Protein AF-A0A2V7DL69-F1 (afdb_monomer_lite)

Sequence (138 aa):
MEVRPPRFLKLPLPPMAPKNVRVEGVEGGVVKLAWDPPDRDPLAMEVEQDVRALAVPVPAGALFYGRTRRRLDVHFDIDLRARTETACARLHELLLSGRTPVAVREPKCSRCSLLDICKPDALTRSARDYLDEVMRAR

pLDDT: mean 74.41, std 19.45, range [35.62, 97.44]

Foldseek 3Di:
DDPDPDPVPPPPDPDDDFADKDFPDADPNDTDIDTDDPPDDPPVPPDDDPVVVPPDDDQWDWDADPVVRDTDIGGPDPVNVVVVVVVVVVVVVCVVVVDDDQDDDDPCLVVDPCCVVNVNVVVVDDPVVVVVVVVVVD

Structure (mmCIF, N/CA/C/O backbone):
data_AF-A0A2V7DL69-F1
#
_entry.id   AF-A0A2V7DL69-F1
#
loop_
_atom_site.group_PDB
_atom_site.id
_atom_site.type_symbol
_atom_site.label_atom_id
_atom_site.label_alt_id
_atom_site.label_comp_id
_atom_site.label_asym_id
_atom_site.label_entity_id
_atom_site.label_seq_id
_atom_site.pdbx_PDB_ins_code
_atom_site.Cartn_x
_atom_site.Cartn_y
_atom_site.Cartn_z
_atom_site.occupancy
_atom_site.B_iso_or_equiv
_atom_site.auth_seq_id
_atom_site.auth_comp_id
_atom_site.auth_asym_id
_atom_site.auth_atom_id
_atom_site.pdbx_PDB_model_num
ATOM 1 N N . MET A 1 1 ? 17.835 10.098 26.035 1.00 36.69 1 MET A N 1
ATOM 2 C CA . MET A 1 1 ? 18.136 8.715 25.613 1.00 36.69 1 MET A CA 1
ATOM 3 C C . MET A 1 1 ? 18.229 8.735 24.101 1.00 36.69 1 MET A C 1
ATOM 5 O O . MET A 1 1 ? 17.213 8.842 23.430 1.00 36.69 1 MET A O 1
ATOM 9 N N . GLU A 1 2 ? 19.447 8.830 23.583 1.00 35.62 2 GLU A N 1
ATOM 10 C CA . GLU A 1 2 ? 19.701 9.105 22.169 1.00 35.62 2 GLU A CA 1
ATOM 11 C C . GLU A 1 2 ? 19.632 7.784 21.399 1.00 35.62 2 GLU A C 1
ATOM 13 O O . GLU A 1 2 ? 20.489 6.910 21.547 1.00 35.62 2 GLU A O 1
ATOM 18 N N . VAL A 1 3 ? 18.548 7.583 20.650 1.00 40.78 3 VAL A N 1
ATOM 19 C CA . VAL A 1 3 ? 18.337 6.355 19.881 1.00 40.78 3 VAL A CA 1
ATOM 20 C C . VAL A 1 3 ? 19.266 6.404 18.673 1.00 40.78 3 VAL A C 1
ATOM 22 O O . VAL A 1 3 ? 18.942 6.997 17.648 1.00 40.78 3 VAL A O 1
ATOM 25 N N . ARG A 1 4 ? 20.456 5.804 18.793 1.00 41.47 4 ARG A N 1
ATOM 26 C CA . ARG A 1 4 ? 21.339 5.612 17.638 1.00 41.47 4 ARG A CA 1
ATOM 27 C C . ARG A 1 4 ? 20.658 4.650 16.662 1.00 41.47 4 ARG A C 1
ATOM 29 O O . ARG A 1 4 ? 20.351 3.525 17.064 1.00 41.47 4 ARG A O 1
ATOM 36 N N . PRO A 1 5 ? 20.436 5.045 15.397 1.00 42.59 5 PRO A N 1
ATOM 37 C CA . PRO A 1 5 ? 19.866 4.140 14.417 1.00 42.59 5 PRO A CA 1
ATOM 38 C C . PRO A 1 5 ? 20.785 2.918 14.241 1.00 42.59 5 PRO A C 1
ATOM 40 O O . PRO A 1 5 ? 22.012 3.036 14.373 1.00 42.59 5 PRO A O 1
ATOM 43 N N . PRO A 1 6 ? 20.226 1.731 13.951 1.00 46.56 6 PRO A N 1
ATOM 44 C CA . PRO A 1 6 ? 21.027 0.551 13.652 1.00 46.56 6 PRO A CA 1
ATOM 45 C C . PRO A 1 6 ? 21.997 0.847 12.500 1.00 46.56 6 PRO A C 1
ATOM 47 O O . PRO A 1 6 ? 21.630 1.534 11.552 1.00 46.56 6 PRO A O 1
ATOM 50 N N . ARG A 1 7 ? 23.226 0.308 12.530 1.00 51.75 7 ARG A N 1
ATOM 51 C CA . ARG A 1 7 ? 24.279 0.596 11.523 1.00 51.75 7 ARG A CA 1
ATOM 52 C C . ARG A 1 7 ? 23.863 0.359 10.057 1.00 51.75 7 ARG A C 1
ATOM 54 O O . ARG A 1 7 ? 24.506 0.905 9.170 1.00 51.75 7 ARG A O 1
ATOM 61 N N . PHE A 1 8 ? 22.812 -0.424 9.811 1.00 50.91 8 PHE A N 1
ATOM 62 C CA . PHE A 1 8 ? 22.253 -0.704 8.482 1.00 50.91 8 PHE A CA 1
ATOM 63 C C . PHE A 1 8 ? 21.201 0.317 8.001 1.00 50.91 8 PHE A C 1
ATOM 65 O O . PHE A 1 8 ? 20.806 0.273 6.845 1.00 50.91 8 PHE A O 1
ATOM 72 N N . LEU A 1 9 ? 20.758 1.237 8.865 1.00 43.75 9 LEU A N 1
ATOM 73 C CA . LEU A 1 9 ? 19.807 2.326 8.590 1.00 43.75 9 LEU A CA 1
ATOM 74 C C . LEU A 1 9 ? 20.527 3.669 8.375 1.00 43.75 9 LEU A C 1
ATOM 76 O O . LEU A 1 9 ? 19.993 4.735 8.667 1.00 43.75 9 LEU A O 1
ATOM 80 N N . LYS A 1 10 ? 21.748 3.632 7.832 1.00 45.47 10 LYS A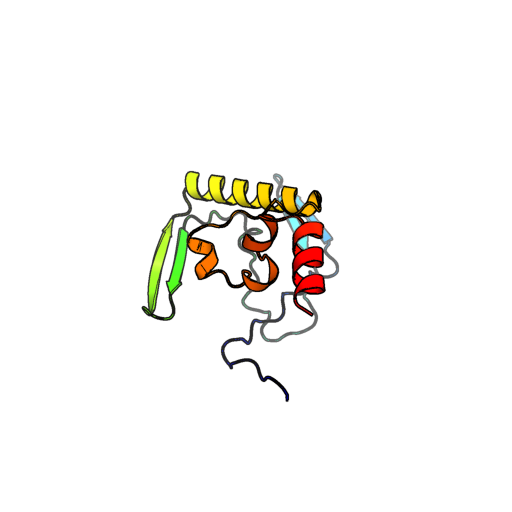 N 1
ATOM 81 C CA . LYS A 1 10 ? 22.307 4.777 7.108 1.00 45.47 10 LYS A CA 1
ATOM 82 C C . LYS A 1 10 ? 21.665 4.799 5.723 1.00 45.47 10 LYS A C 1
ATOM 84 O O . LYS A 1 10 ? 22.303 4.437 4.740 1.00 45.47 10 LYS A O 1
ATOM 89 N N . LEU A 1 11 ? 20.379 5.133 5.660 1.00 45.81 11 LEU A N 1
ATOM 90 C CA . LEU A 1 11 ? 19.813 5.541 4.382 1.00 45.81 11 LEU A CA 1
ATOM 91 C C . LEU A 1 11 ? 20.569 6.819 3.993 1.00 45.81 11 LEU A C 1
ATOM 93 O O . LEU A 1 11 ? 20.650 7.721 4.834 1.00 45.81 11 LEU A O 1
ATOM 97 N N . PRO A 1 12 ? 21.196 6.880 2.807 1.00 46.94 12 PRO A N 1
ATOM 98 C CA . PRO A 1 12 ? 21.764 8.132 2.334 1.00 46.94 12 PRO A CA 1
ATOM 99 C C . PRO A 1 12 ? 20.657 9.187 2.395 1.00 46.94 12 PRO A C 1
ATOM 101 O O . PRO A 1 12 ? 19.490 8.883 2.123 1.00 46.94 12 PRO A O 1
ATOM 104 N N . LEU A 1 13 ? 21.008 10.394 2.849 1.00 45.59 13 LEU A N 1
ATOM 105 C CA . LEU A 1 13 ? 20.101 11.537 2.774 1.00 45.59 13 LEU A CA 1
ATOM 106 C C . LEU A 1 13 ? 19.506 11.571 1.356 1.00 45.59 13 LEU A C 1
ATOM 108 O O . LEU A 1 13 ? 20.244 11.295 0.407 1.00 45.59 13 LEU A O 1
ATOM 112 N N . PRO A 1 14 ? 18.195 11.835 1.200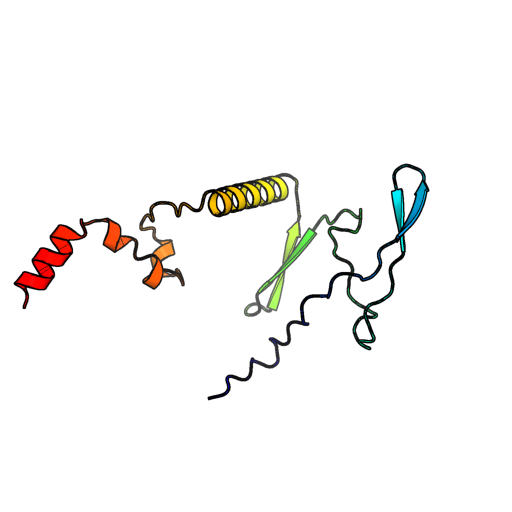 1.00 45.00 14 PRO A N 1
ATOM 113 C CA . PRO A 1 14 ? 17.598 11.900 -0.123 1.00 45.00 14 PRO A CA 1
ATOM 114 C C . PRO A 1 14 ? 18.392 12.898 -0.973 1.00 45.00 14 PRO A C 1
ATOM 116 O O . PRO A 1 14 ? 18.806 13.940 -0.449 1.00 45.00 14 PRO A O 1
ATOM 119 N N . PRO A 1 15 ? 18.626 12.579 -2.251 1.00 52.81 15 PRO A N 1
ATOM 120 C CA . PRO A 1 15 ? 19.449 13.411 -3.105 1.00 52.81 15 PRO A CA 1
ATOM 121 C C . PRO A 1 15 ? 18.850 14.811 -3.214 1.00 52.81 15 PRO A C 1
ATOM 123 O O . PRO A 1 15 ? 17.635 14.979 -3.368 1.00 52.81 15 PRO A O 1
ATOM 126 N N . MET A 1 16 ? 19.690 15.835 -3.061 1.00 52.56 16 MET A N 1
ATOM 127 C CA . MET A 1 16 ? 19.241 17.217 -3.202 1.00 52.56 16 MET A CA 1
ATOM 128 C C . MET A 1 16 ? 18.939 17.505 -4.673 1.00 52.56 16 MET A C 1
ATOM 130 O O . MET A 1 16 ? 19.702 17.118 -5.552 1.00 52.56 16 MET A O 1
ATOM 134 N N . ALA A 1 17 ? 17.842 18.219 -4.941 1.00 51.38 17 ALA A N 1
ATOM 135 C CA . ALA A 1 17 ? 17.470 18.590 -6.302 1.00 51.38 17 ALA A CA 1
ATOM 136 C C . ALA A 1 17 ? 18.604 19.369 -7.012 1.00 51.38 17 ALA A C 1
ATOM 138 O O . ALA A 1 17 ? 19.261 20.201 -6.372 1.00 51.38 17 ALA A O 1
ATOM 139 N N . PRO A 1 18 ? 18.822 19.136 -8.323 1.00 60.78 18 PRO A N 1
ATOM 140 C CA . PRO A 1 18 ? 19.878 19.794 -9.085 1.00 60.78 18 PRO A CA 1
ATOM 141 C C . PRO A 1 18 ? 19.701 21.317 -9.075 1.00 60.78 18 PRO A C 1
ATOM 143 O O . PRO A 1 18 ? 18.598 21.836 -9.264 1.00 60.78 18 PRO A O 1
ATOM 146 N N . LYS A 1 19 ? 20.800 22.050 -8.866 1.00 60.12 19 LYS A N 1
ATOM 147 C CA . LYS A 1 19 ? 20.817 23.517 -8.933 1.00 60.12 19 LYS A CA 1
ATOM 148 C C . LYS A 1 19 ? 21.044 23.973 -10.379 1.00 60.12 19 LYS A C 1
ATOM 150 O O . LYS A 1 19 ? 21.778 23.337 -11.130 1.00 60.12 19 LYS A O 1
ATOM 155 N N . ASN A 1 20 ? 20.451 25.109 -10.749 1.00 72.38 20 ASN A N 1
ATOM 156 C CA . ASN A 1 20 ? 20.726 25.829 -12.002 1.00 72.38 20 ASN A CA 1
ATOM 157 C C . ASN A 1 20 ? 20.562 24.993 -13.289 1.00 72.38 20 ASN A C 1
ATOM 159 O O . ASN A 1 20 ? 21.417 25.030 -14.174 1.00 72.38 20 ASN A O 1
ATOM 163 N N . VAL A 1 21 ? 19.456 24.252 -13.409 1.00 70.94 21 VAL A N 1
ATOM 164 C CA . VAL A 1 21 ? 19.122 23.486 -14.623 1.00 70.94 21 VAL A CA 1
ATOM 165 C C . VAL A 1 21 ? 18.911 24.430 -15.818 1.00 70.94 21 VAL A C 1
ATOM 167 O O . VAL A 1 21 ? 18.125 25.374 -15.745 1.00 70.94 21 VAL A O 1
ATOM 170 N N . ARG A 1 22 ? 19.605 24.161 -16.928 1.00 75.25 22 ARG A N 1
ATOM 171 C CA . ARG A 1 22 ? 19.587 24.913 -18.193 1.00 75.25 22 ARG A CA 1
ATOM 172 C C . ARG A 1 22 ? 19.372 23.962 -19.375 1.00 75.25 22 ARG A C 1
ATOM 174 O O . ARG A 1 22 ? 19.803 22.815 -19.330 1.00 75.25 22 ARG A O 1
ATOM 181 N N . VAL A 1 23 ? 18.726 24.437 -20.440 1.00 77.25 23 VAL A N 1
ATOM 182 C CA . VAL A 1 23 ? 18.538 23.688 -21.698 1.00 77.25 23 VAL A CA 1
ATOM 183 C C . VAL A 1 23 ? 19.696 24.001 -22.646 1.00 77.25 23 VAL A C 1
ATOM 185 O O . VAL A 1 23 ? 19.925 25.165 -22.956 1.00 77.25 23 VAL A O 1
ATOM 188 N N . GLU A 1 24 ? 20.411 22.978 -23.114 1.00 81.25 24 GLU A N 1
ATOM 189 C CA . GLU A 1 24 ? 21.512 23.109 -24.082 1.00 81.25 24 GLU A CA 1
ATOM 190 C C . GLU A 1 24 ? 21.076 22.867 -25.532 1.00 81.25 24 GLU A C 1
ATOM 192 O O . GLU A 1 24 ? 21.759 23.295 -26.459 1.00 81.25 24 GLU A O 1
ATOM 197 N N . GLY A 1 25 ? 19.949 22.188 -25.753 1.00 70.38 25 GLY A N 1
ATOM 198 C CA . GLY A 1 25 ? 19.431 21.942 -27.096 1.00 70.38 25 GLY A CA 1
ATOM 199 C C . GLY A 1 25 ? 18.221 21.016 -27.114 1.00 70.38 25 GLY A C 1
ATOM 200 O O . GLY A 1 25 ? 17.938 20.323 -26.135 1.00 70.38 25 GLY A O 1
ATOM 201 N N . VAL A 1 26 ? 17.507 21.012 -28.24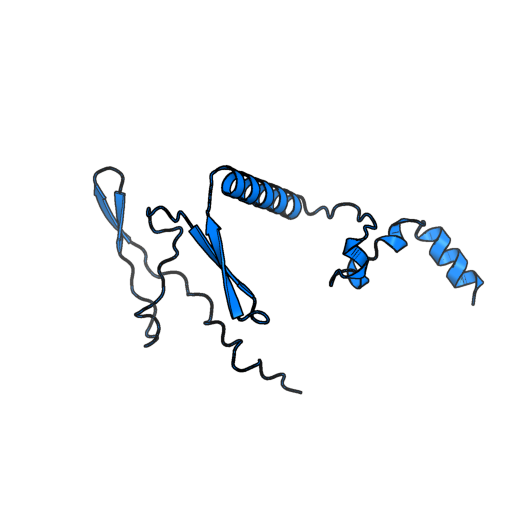0 1.00 66.25 26 VAL A N 1
ATOM 202 C CA . VAL A 1 26 ? 16.384 20.104 -28.499 1.00 66.25 26 VAL A CA 1
ATOM 203 C C . VAL A 1 26 ? 16.559 19.513 -29.894 1.00 66.25 26 VAL A C 1
ATOM 205 O O . VAL A 1 26 ? 16.437 20.230 -30.883 1.00 66.25 26 VAL A O 1
ATOM 208 N N . GLU A 1 27 ? 16.825 18.211 -29.979 1.00 56.78 27 GLU A N 1
ATOM 209 C CA . GLU A 1 27 ? 16.930 17.481 -31.249 1.00 56.78 27 GLU A CA 1
ATOM 210 C C . GLU A 1 27 ? 16.033 16.244 -31.213 1.00 56.78 27 GLU A C 1
ATOM 212 O O . GLU A 1 27 ? 16.041 15.481 -30.249 1.00 56.78 27 GLU A O 1
ATOM 217 N N . GLY A 1 28 ? 15.212 16.054 -32.251 1.00 51.84 28 GLY A N 1
ATOM 218 C CA . GLY A 1 28 ? 14.354 14.868 -32.385 1.00 51.84 28 GLY A CA 1
ATOM 219 C C . GLY A 1 28 ? 13.345 14.649 -31.247 1.00 51.84 28 GLY A C 1
ATOM 220 O O . GLY A 1 28 ? 12.900 13.525 -31.046 1.00 51.84 28 GLY A O 1
ATOM 221 N N . GLY A 1 29 ? 12.999 15.694 -30.484 1.00 62.88 29 GLY A N 1
ATOM 222 C CA . GLY A 1 29 ? 12.133 15.592 -29.300 1.00 62.88 29 GLY A CA 1
ATOM 223 C C . GLY A 1 29 ? 12.865 15.251 -27.995 1.00 62.88 29 GLY A C 1
ATOM 224 O O . GLY A 1 29 ? 12.221 15.137 -26.955 1.00 62.88 29 GLY A O 1
ATOM 225 N N . VAL A 1 30 ? 14.195 15.130 -28.021 1.00 50.34 30 VAL A N 1
ATOM 226 C CA . VAL A 1 30 ? 15.034 14.939 -26.831 1.00 50.34 30 VAL A CA 1
ATOM 227 C C . VAL A 1 30 ? 15.585 16.290 -26.380 1.00 50.34 30 VAL A C 1
ATOM 229 O O . VAL A 1 30 ? 16.249 16.987 -27.148 1.00 50.34 30 VAL A O 1
ATOM 232 N N . VAL A 1 31 ? 15.311 16.666 -25.128 1.00 59.12 31 VAL A N 1
ATOM 233 C CA . VAL A 1 31 ? 15.828 17.895 -24.509 1.00 59.12 31 VAL A CA 1
ATOM 234 C C . VAL A 1 31 ? 17.143 17.580 -23.806 1.00 59.12 31 VAL A C 1
ATOM 236 O O . VAL A 1 31 ? 17.174 16.795 -22.858 1.00 59.12 31 VAL A O 1
ATOM 239 N N . LYS A 1 32 ? 18.231 18.207 -24.249 1.00 64.25 32 LYS A N 1
ATOM 240 C CA . LYS A 1 32 ? 19.529 18.124 -23.582 1.00 64.25 32 LYS A CA 1
ATOM 241 C C . LYS A 1 32 ? 19.592 19.190 -22.493 1.00 64.25 32 LYS A C 1
ATOM 243 O O . LYS A 1 32 ? 19.451 20.377 -22.781 1.00 64.25 32 LYS A O 1
ATOM 248 N N . LEU A 1 33 ? 19.771 18.762 -21.246 1.00 66.00 33 LEU A N 1
ATOM 249 C CA . LEU A 1 33 ? 19.873 19.639 -20.080 1.00 66.00 33 LEU A CA 1
ATOM 250 C C . LEU A 1 33 ? 21.303 19.634 -19.530 1.00 66.00 33 LEU A C 1
ATOM 252 O O . LEU A 1 33 ? 21.945 18.586 -19.500 1.00 66.00 33 LEU A O 1
ATOM 256 N N . ALA A 1 34 ? 21.753 20.784 -19.033 1.00 68.38 34 ALA A N 1
ATOM 257 C CA . ALA A 1 34 ? 22.951 20.929 -18.212 1.00 68.38 34 ALA A CA 1
ATOM 258 C C . ALA A 1 34 ? 22.587 21.531 -16.856 1.00 68.38 34 ALA A C 1
ATOM 260 O O . ALA A 1 34 ? 21.718 22.396 -16.768 1.00 68.38 34 ALA A O 1
ATOM 261 N N . TRP A 1 35 ? 23.252 21.098 -15.791 1.00 72.06 35 TRP A N 1
ATOM 262 C CA . TRP A 1 35 ? 23.061 21.648 -14.451 1.00 72.06 35 TRP A CA 1
ATOM 263 C C . TRP A 1 35 ? 24.391 21.668 -13.692 1.00 72.06 35 TRP A C 1
ATOM 265 O O . TRP A 1 35 ? 25.325 20.949 -14.053 1.00 72.06 35 TRP A O 1
ATOM 275 N N . ASP A 1 36 ? 24.477 22.504 -12.656 1.00 68.00 36 ASP A N 1
ATOM 276 C CA . ASP A 1 36 ? 25.680 22.587 -11.827 1.00 68.00 36 ASP A CA 1
ATOM 277 C C . ASP A 1 36 ? 25.671 21.433 -10.802 1.00 68.00 36 ASP A C 1
ATOM 279 O O . ASP A 1 36 ? 24.687 21.290 -10.067 1.00 68.00 36 ASP A O 1
ATOM 283 N N . PRO A 1 37 ? 26.728 20.603 -10.707 1.00 54.22 37 PRO A N 1
ATOM 284 C CA . PRO A 1 37 ? 26.752 19.483 -9.769 1.00 54.22 37 PRO A CA 1
ATOM 285 C C . PRO A 1 37 ? 26.564 19.973 -8.321 1.00 54.22 37 PRO A C 1
ATOM 287 O O . PRO A 1 37 ? 27.077 21.040 -7.972 1.00 54.22 37 PRO A O 1
ATOM 290 N N . PRO A 1 38 ? 25.830 19.230 -7.466 1.00 55.41 38 PRO A N 1
ATOM 291 C CA . PRO A 1 38 ? 25.648 19.622 -6.073 1.00 55.41 38 PRO A CA 1
ATOM 292 C C . PRO A 1 38 ? 27.005 19.733 -5.363 1.00 55.41 38 PRO A C 1
ATOM 294 O O . PRO A 1 38 ? 27.946 18.992 -5.656 1.00 55.41 38 PRO A O 1
ATOM 297 N N . ASP A 1 39 ? 27.112 20.689 -4.440 1.00 53.59 39 ASP A N 1
ATOM 298 C CA . ASP A 1 39 ? 28.363 21.040 -3.769 1.00 53.59 39 ASP A CA 1
ATOM 299 C C . ASP A 1 39 ? 28.939 19.846 -2.973 1.00 53.59 39 ASP A C 1
ATOM 301 O O . ASP A 1 39 ? 28.530 19.565 -1.852 1.00 53.59 39 ASP A O 1
ATOM 305 N N . ARG A 1 40 ? 29.919 19.166 -3.584 1.00 49.78 40 ARG A N 1
ATOM 306 C CA . ARG A 1 40 ? 30.977 18.319 -3.000 1.00 49.78 40 ARG A CA 1
ATOM 307 C C . ARG A 1 40 ? 30.535 17.321 -1.905 1.00 49.78 40 ARG A C 1
ATOM 309 O O . ARG A 1 40 ? 30.912 17.471 -0.744 1.00 49.78 40 ARG A O 1
ATOM 316 N N . ASP A 1 41 ? 29.905 16.217 -2.312 1.00 45.50 41 ASP A N 1
ATOM 317 C CA . ASP A 1 41 ? 29.987 14.932 -1.594 1.00 45.50 41 ASP A CA 1
ATOM 318 C C . ASP A 1 41 ? 30.893 13.962 -2.391 1.00 45.50 41 ASP A C 1
ATOM 320 O O . ASP A 1 41 ? 30.579 13.646 -3.541 1.00 45.50 41 ASP A O 1
ATOM 324 N N . PRO A 1 42 ? 32.020 13.481 -1.829 1.00 41.03 42 PRO A N 1
ATOM 325 C CA . PRO A 1 42 ? 32.889 12.488 -2.468 1.00 41.03 42 PRO A CA 1
ATOM 326 C C . PRO A 1 42 ? 32.207 11.151 -2.816 1.00 41.03 42 PRO A C 1
ATOM 328 O O . PRO A 1 42 ? 32.778 10.376 -3.577 1.00 41.03 42 PRO A O 1
ATOM 331 N N . LEU A 1 43 ? 31.019 10.864 -2.271 1.00 42.16 43 LEU A N 1
ATOM 332 C CA . LEU A 1 43 ? 30.240 9.648 -2.542 1.00 42.16 43 LEU A CA 1
ATOM 333 C C . LEU A 1 43 ? 29.129 9.844 -3.589 1.00 42.16 43 LEU A C 1
ATOM 335 O O . LEU A 1 43 ? 28.533 8.861 -4.025 1.00 42.16 43 LEU A O 1
ATOM 339 N N . ALA A 1 44 ? 28.867 11.079 -4.032 1.00 41.47 44 ALA A N 1
ATOM 340 C CA . ALA A 1 44 ? 27.821 11.383 -5.016 1.00 41.47 44 ALA A CA 1
ATOM 341 C C . ALA A 1 44 ? 28.203 11.019 -6.462 1.00 41.47 44 ALA A C 1
ATOM 343 O O . ALA A 1 44 ? 27.367 11.080 -7.358 1.00 41.47 44 ALA A O 1
ATOM 344 N N . MET A 1 45 ? 29.456 10.628 -6.715 1.00 35.91 45 MET A N 1
ATOM 345 C CA . MET A 1 45 ? 29.905 10.329 -8.075 1.00 35.91 45 MET A CA 1
ATOM 346 C C . MET A 1 45 ? 29.359 9.022 -8.664 1.00 35.91 45 MET A C 1
ATOM 348 O O . MET A 1 45 ? 29.484 8.846 -9.873 1.00 35.91 45 MET A O 1
ATOM 352 N N . GLU A 1 46 ? 28.756 8.121 -7.881 1.00 39.44 46 GLU A N 1
ATOM 353 C CA . GLU A 1 46 ? 28.444 6.780 -8.405 1.00 39.44 46 GLU A CA 1
ATOM 354 C C . GLU A 1 46 ? 26.972 6.375 -8.456 1.00 39.44 46 GLU A C 1
ATOM 356 O O . GLU A 1 46 ? 26.664 5.420 -9.167 1.00 39.44 46 GLU A O 1
ATOM 361 N N . VAL A 1 47 ? 26.032 7.035 -7.773 1.00 45.09 47 VAL A N 1
ATOM 362 C CA . VAL A 1 47 ? 24.662 6.492 -7.736 1.00 45.09 47 VAL A CA 1
ATOM 363 C C . VAL A 1 47 ? 23.604 7.579 -7.692 1.00 45.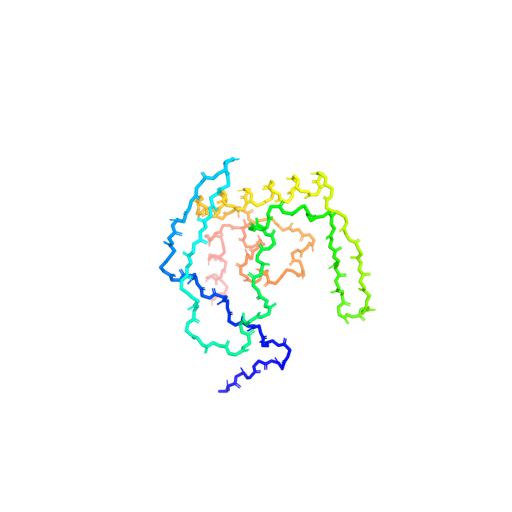09 47 VAL A C 1
ATOM 365 O O . VAL A 1 47 ? 23.092 7.909 -6.631 1.00 45.09 47 VAL A O 1
ATOM 368 N N . GLU A 1 48 ? 23.211 8.084 -8.859 1.00 44.94 48 GLU A N 1
ATOM 369 C CA . GLU A 1 48 ? 21.995 8.897 -8.956 1.00 44.94 48 GLU A CA 1
ATOM 370 C C . GLU A 1 48 ? 21.352 8.849 -10.345 1.00 44.94 48 GLU A C 1
ATOM 372 O O . GLU A 1 48 ? 21.003 9.853 -10.959 1.00 44.94 48 GLU A O 1
ATOM 377 N N . GLN A 1 49 ? 21.165 7.637 -10.859 1.00 47.41 49 GLN A N 1
ATOM 378 C CA . GLN A 1 49 ? 20.206 7.431 -11.936 1.00 47.41 49 GLN A CA 1
ATOM 379 C C . GLN A 1 49 ? 18.873 7.015 -11.338 1.00 47.41 49 GLN A C 1
ATOM 381 O O . GLN A 1 49 ? 18.652 5.857 -10.980 1.00 47.41 49 GLN A O 1
ATOM 386 N N . ASP A 1 50 ? 17.972 7.988 -11.252 1.00 44.16 50 ASP A N 1
ATOM 387 C CA . ASP A 1 50 ? 16.563 7.712 -11.072 1.00 44.16 50 ASP A CA 1
ATOM 388 C C . ASP A 1 50 ? 16.098 6.953 -12.320 1.00 44.16 50 ASP A C 1
ATOM 390 O O . ASP A 1 50 ? 16.047 7.483 -13.432 1.00 44.16 50 ASP A O 1
ATOM 394 N N . VAL A 1 51 ? 15.830 5.663 -12.157 1.00 49.25 51 VAL A N 1
ATOM 395 C CA . VAL A 1 51 ? 15.507 4.740 -13.254 1.00 49.25 51 VAL A CA 1
ATOM 396 C C . VAL A 1 51 ? 14.292 5.215 -14.064 1.00 49.25 51 VAL A C 1
ATOM 398 O O . VAL A 1 51 ? 14.144 4.862 -15.228 1.00 49.25 51 VAL A O 1
ATOM 401 N N . ARG A 1 52 ? 13.446 6.066 -13.471 1.00 47.53 52 ARG A N 1
ATOM 402 C CA . ARG A 1 52 ? 12.307 6.708 -14.134 1.00 47.53 52 ARG A CA 1
ATOM 403 C C . ARG A 1 52 ? 12.705 7.800 -15.134 1.00 47.53 52 ARG A C 1
ATOM 405 O O . ARG A 1 52 ? 11.961 8.039 -16.079 1.00 47.53 52 ARG A O 1
ATOM 412 N N . ALA A 1 53 ? 13.832 8.474 -14.907 1.00 53.56 53 ALA A N 1
ATOM 413 C CA . ALA A 1 53 ? 14.364 9.525 -15.778 1.00 53.56 53 ALA A CA 1
ATOM 414 C C . ALA A 1 53 ? 15.200 8.956 -16.933 1.00 53.56 53 ALA A C 1
ATOM 416 O O . ALA A 1 53 ? 15.387 9.607 -17.960 1.00 53.56 53 ALA A O 1
ATOM 417 N N . LEU A 1 54 ? 15.670 7.717 -16.790 1.00 53.19 54 LEU A N 1
ATOM 418 C CA . LEU A 1 54 ? 16.196 6.950 -17.902 1.00 53.19 54 LEU A CA 1
ATOM 419 C C . LEU A 1 54 ? 15.015 6.513 -18.767 1.00 53.19 54 LEU A C 1
ATOM 421 O O . LEU A 1 54 ? 14.154 5.766 -18.315 1.00 53.19 54 LEU A O 1
ATOM 425 N N . ALA A 1 55 ? 14.986 6.918 -20.036 1.00 59.47 55 ALA A N 1
ATOM 426 C CA . ALA A 1 55 ? 14.067 6.376 -21.042 1.00 59.47 55 ALA A CA 1
ATOM 427 C C . ALA A 1 55 ? 14.387 4.898 -21.385 1.00 59.47 55 ALA A C 1
ATOM 429 O O . ALA A 1 55 ? 14.291 4.469 -22.532 1.00 59.47 55 ALA A O 1
ATOM 430 N N . VAL A 1 56 ? 14.831 4.125 -20.392 1.00 74.81 56 VAL A N 1
ATOM 431 C CA . VAL A 1 56 ? 15.281 2.746 -20.497 1.00 74.81 56 VAL A CA 1
ATOM 432 C C . VAL A 1 56 ? 14.199 1.853 -19.892 1.00 74.81 56 VAL A C 1
ATOM 434 O O . VAL A 1 56 ? 13.803 2.051 -18.741 1.00 74.81 56 VAL A O 1
ATOM 437 N N . PRO A 1 57 ? 13.701 0.855 -20.638 1.00 74.56 57 PRO A N 1
ATOM 438 C CA . PRO A 1 57 ? 12.721 -0.077 -20.110 1.00 74.56 57 PRO A CA 1
ATOM 439 C C . PRO A 1 57 ? 13.330 -0.902 -18.974 1.00 74.56 57 PRO A C 1
ATOM 441 O O . PRO A 1 57 ? 14.421 -1.455 -19.101 1.00 74.56 57 PRO A O 1
ATOM 444 N N . VAL A 1 58 ? 12.590 -1.034 -17.873 1.00 84.88 58 VAL A N 1
ATOM 445 C CA . VAL A 1 58 ? 12.981 -1.866 -16.725 1.00 84.88 58 VAL A CA 1
ATOM 446 C C . VAL A 1 58 ? 12.024 -3.042 -16.650 1.00 84.88 58 VAL A C 1
ATOM 448 O O . VAL A 1 58 ? 10.945 -2.884 -16.090 1.00 84.88 58 VAL A O 1
ATOM 451 N N . PRO A 1 59 ? 12.340 -4.195 -17.257 1.00 86.62 59 PRO A N 1
ATOM 452 C CA . PRO A 1 59 ? 11.389 -5.296 -17.406 1.00 86.62 59 PRO A CA 1
ATOM 453 C C . PRO A 1 59 ? 11.233 -6.159 -16.148 1.00 86.62 59 PRO A C 1
ATOM 455 O O . PRO A 1 59 ? 10.280 -6.930 -16.070 1.00 86.62 59 PRO A O 1
ATOM 458 N N . ALA A 1 60 ? 12.139 -6.059 -15.173 1.00 89.06 60 ALA A N 1
ATOM 459 C CA . ALA A 1 60 ? 12.120 -6.888 -13.973 1.00 89.06 60 ALA A CA 1
ATOM 460 C C . ALA A 1 60 ? 12.863 -6.236 -12.796 1.00 89.06 60 ALA A C 1
ATOM 462 O O . ALA A 1 60 ? 13.661 -5.315 -12.972 1.00 89.06 60 ALA A O 1
ATOM 463 N N . GLY A 1 61 ? 12.618 -6.763 -11.599 1.00 88.62 61 GLY A N 1
ATOM 464 C CA . GLY A 1 61 ? 13.341 -6.473 -10.364 1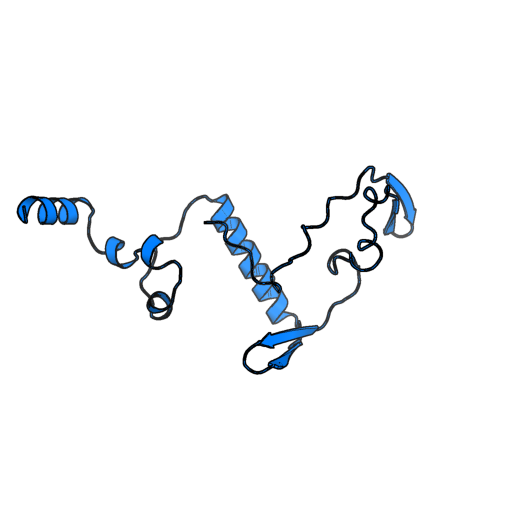.00 88.62 61 GLY A CA 1
ATOM 465 C C . GLY A 1 61 ? 13.395 -7.710 -9.468 1.00 88.62 61 GLY A C 1
ATOM 466 O O . GLY A 1 61 ? 12.981 -8.794 -9.870 1.00 88.62 61 GLY A O 1
ATOM 467 N N . ALA A 1 62 ? 13.892 -7.566 -8.240 1.00 88.50 62 ALA A N 1
ATOM 468 C CA . ALA A 1 62 ? 13.945 -8.673 -7.290 1.00 88.50 62 ALA A CA 1
ATOM 469 C C . ALA A 1 62 ? 13.535 -8.233 -5.882 1.00 88.50 62 ALA A C 1
ATOM 471 O O . ALA A 1 62 ? 13.988 -7.205 -5.379 1.00 88.50 62 ALA A O 1
ATOM 472 N N . LEU A 1 63 ? 12.716 -9.049 -5.220 1.00 86.88 63 LEU A N 1
ATOM 473 C CA . LEU A 1 63 ? 12.395 -8.906 -3.805 1.00 86.88 63 LEU A CA 1
ATOM 474 C C . LEU A 1 63 ? 13.405 -9.696 -2.978 1.00 86.88 63 LEU A C 1
ATOM 476 O O . LEU A 1 63 ? 13.603 -10.891 -3.191 1.00 86.88 63 LEU A O 1
ATOM 480 N N . PHE A 1 64 ? 14.034 -9.044 -2.005 1.00 86.06 64 PHE A N 1
ATOM 481 C CA . PHE A 1 64 ? 14.962 -9.702 -1.094 1.00 86.06 64 PHE A CA 1
ATOM 482 C C . PHE A 1 64 ? 14.391 -9.737 0.319 1.00 86.06 64 PHE A C 1
ATOM 484 O O . PHE A 1 64 ? 14.248 -8.710 0.981 1.00 86.06 64 PHE A O 1
ATOM 491 N N . TYR A 1 65 ? 14.106 -10.941 0.811 1.00 77.25 65 TYR A N 1
ATOM 492 C CA . TYR A 1 65 ? 13.681 -11.137 2.192 1.00 77.25 65 TYR A CA 1
ATOM 493 C C . TYR A 1 65 ? 14.896 -11.436 3.071 1.00 77.25 65 TYR A C 1
ATOM 495 O O . TYR A 1 65 ? 15.522 -12.491 2.958 1.00 77.25 65 TYR A O 1
ATOM 503 N N . GLY A 1 66 ? 15.200 -10.535 4.011 1.00 78.44 66 GLY A N 1
ATOM 504 C CA . GLY A 1 66 ? 16.382 -10.646 4.877 1.00 78.44 66 GLY A CA 1
ATOM 505 C C . GLY A 1 66 ? 16.456 -11.934 5.710 1.00 78.44 66 GLY A C 1
ATOM 506 O O . GLY A 1 66 ? 17.550 -12.375 6.056 1.00 78.44 66 GLY A O 1
ATOM 507 N N . ARG A 1 67 ? 15.311 -12.578 5.987 1.00 77.06 67 ARG A N 1
ATOM 508 C CA . ARG A 1 67 ? 15.239 -13.843 6.737 1.00 77.06 67 ARG A CA 1
ATOM 509 C C . ARG A 1 67 ? 15.655 -15.056 5.905 1.00 77.06 67 ARG A C 1
ATOM 511 O O . ARG A 1 67 ? 16.397 -15.897 6.396 1.00 77.06 67 ARG A O 1
ATOM 518 N N . THR A 1 68 ? 15.167 -15.164 4.672 1.00 79.44 68 THR A N 1
ATOM 519 C CA . THR A 1 68 ? 15.477 -16.295 3.782 1.00 79.44 68 THR A CA 1
ATOM 520 C C . THR A 1 68 ? 16.766 -16.068 2.998 1.00 79.44 68 THR A C 1
ATOM 522 O O . THR A 1 68 ? 17.319 -17.027 2.468 1.00 79.44 68 THR A O 1
ATOM 525 N N . ARG A 1 69 ? 17.252 -14.816 2.940 1.00 82.75 69 ARG A N 1
ATOM 526 C CA . ARG A 1 69 ? 18.440 -14.375 2.189 1.00 82.75 69 ARG A CA 1
ATOM 527 C C . ARG A 1 69 ? 18.433 -14.828 0.729 1.00 82.75 69 ARG A C 1
ATOM 529 O O . ARG A 1 69 ? 19.483 -15.034 0.127 1.00 82.75 69 ARG A O 1
ATOM 536 N N . ARG A 1 70 ? 17.240 -14.975 0.155 1.00 81.06 70 ARG A N 1
ATOM 537 C CA . ARG A 1 70 ? 17.036 -15.314 -1.251 1.00 81.06 70 ARG A CA 1
ATOM 538 C C . ARG A 1 70 ? 16.361 -14.150 -1.955 1.00 81.06 70 ARG A C 1
ATOM 540 O O . ARG A 1 70 ? 15.496 -13.487 -1.378 1.00 81.06 70 ARG A O 1
ATOM 547 N N . ARG A 1 71 ? 16.795 -13.914 -3.191 1.00 87.06 71 ARG A N 1
ATOM 548 C CA . ARG A 1 71 ? 16.124 -13.020 -4.130 1.00 87.06 71 ARG A CA 1
ATOM 549 C C . ARG A 1 71 ? 14.965 -13.781 -4.764 1.00 87.06 71 ARG A C 1
ATOM 551 O O . ARG A 1 71 ? 15.112 -14.954 -5.096 1.00 87.06 71 ARG A O 1
ATOM 558 N N . LEU A 1 72 ? 13.828 -13.117 -4.874 1.00 87.12 72 LEU A N 1
ATOM 559 C CA . LEU A 1 72 ? 12.682 -13.560 -5.645 1.00 87.12 72 LEU A CA 1
ATOM 560 C C . LEU A 1 72 ? 12.557 -12.615 -6.833 1.00 87.12 72 LEU A C 1
ATOM 562 O O . LEU A 1 72 ? 12.274 -11.434 -6.635 1.00 87.12 72 LEU A O 1
ATOM 566 N N . ASP A 1 73 ? 12.791 -13.128 -8.034 1.00 91.06 73 ASP A N 1
ATOM 567 C CA . ASP A 1 73 ? 12.688 -12.334 -9.253 1.00 91.06 73 ASP A CA 1
ATOM 568 C C . ASP A 1 73 ? 11.222 -11.998 -9.548 1.00 91.06 73 ASP A C 1
ATOM 570 O O . ASP A 1 73 ? 10.324 -12.830 -9.402 1.00 91.06 73 ASP A O 1
ATOM 574 N N . VAL A 1 74 ? 10.982 -10.755 -9.953 1.00 91.12 74 VAL A N 1
ATOM 575 C CA . VAL A 1 74 ? 9.661 -10.211 -10.265 1.00 91.12 74 VAL A CA 1
ATOM 576 C C . VAL A 1 74 ? 9.727 -9.570 -11.640 1.00 91.12 74 VAL A C 1
ATOM 578 O O . VAL A 1 74 ? 10.456 -8.603 -11.844 1.00 91.12 74 VAL A O 1
ATOM 581 N N . HIS A 1 75 ? 8.943 -10.092 -12.577 1.00 92.38 75 HIS A N 1
ATOM 582 C CA . HIS A 1 75 ? 8.787 -9.492 -13.897 1.00 92.38 75 HIS A CA 1
ATOM 583 C C . HIS A 1 75 ? 7.726 -8.392 -13.832 1.00 92.38 75 HIS A C 1
ATOM 585 O O . HIS A 1 75 ? 6.660 -8.574 -13.248 1.00 92.38 75 HIS A O 1
ATOM 591 N N . PHE A 1 76 ? 8.024 -7.240 -14.420 1.00 91.50 76 PHE A N 1
ATOM 592 C CA . PHE A 1 76 ? 7.131 -6.088 -14.475 1.00 91.50 76 PHE A CA 1
ATOM 593 C C . PHE A 1 76 ? 6.319 -6.118 -15.768 1.00 91.50 76 PHE A C 1
ATOM 595 O O . PHE A 1 76 ? 6.547 -5.319 -16.686 1.00 91.50 76 PHE A O 1
ATOM 602 N N . ASP A 1 77 ? 5.394 -7.073 -15.830 1.00 90.12 77 ASP A N 1
ATOM 603 C CA . ASP A 1 77 ? 4.437 -7.197 -16.923 1.00 90.12 77 ASP A CA 1
ATOM 604 C C . ASP A 1 77 ? 3.406 -6.051 -16.937 1.00 90.12 77 ASP A C 1
ATOM 606 O O . ASP A 1 77 ? 3.385 -5.163 -16.077 1.00 90.12 77 ASP A O 1
ATOM 610 N N . ILE A 1 78 ? 2.571 -6.047 -17.975 1.00 91.94 78 ILE A N 1
ATOM 611 C CA . ILE A 1 78 ? 1.573 -4.999 -18.200 1.00 91.94 78 ILE A CA 1
ATOM 612 C C . ILE A 1 78 ? 0.518 -4.990 -17.081 1.00 91.94 78 ILE A C 1
ATOM 614 O O . ILE A 1 78 ? 0.122 -3.911 -16.643 1.00 91.94 78 ILE A O 1
ATOM 618 N N . ASP A 1 79 ? 0.097 -6.157 -16.581 1.00 94.94 79 ASP A N 1
ATOM 619 C CA . ASP A 1 79 ? -0.922 -6.257 -15.525 1.00 94.94 79 ASP A CA 1
ATOM 620 C C . ASP A 1 79 ? -0.405 -5.688 -14.198 1.00 94.94 79 ASP A C 1
ATOM 622 O O . ASP A 1 79 ? -1.051 -4.844 -13.573 1.00 94.94 79 ASP A O 1
ATOM 626 N N . LEU A 1 80 ? 0.805 -6.077 -13.792 1.00 92.88 80 LEU A N 1
ATOM 627 C CA . LEU A 1 80 ? 1.437 -5.601 -12.568 1.00 92.88 80 LEU A CA 1
ATOM 628 C C . LEU A 1 80 ? 1.664 -4.086 -12.603 1.00 92.88 80 LEU A C 1
ATOM 630 O O . LEU A 1 80 ? 1.468 -3.412 -11.584 1.00 92.88 80 LEU A O 1
ATOM 634 N N . ARG A 1 81 ? 2.033 -3.531 -13.764 1.00 92.06 81 ARG A N 1
ATOM 635 C CA . ARG A 1 81 ? 2.155 -2.077 -13.950 1.00 92.06 81 ARG A CA 1
ATOM 636 C C . ARG A 1 81 ? 0.811 -1.385 -13.827 1.00 92.06 81 ARG A C 1
ATOM 638 O O . ARG A 1 81 ? 0.681 -0.503 -12.984 1.00 92.06 81 ARG A O 1
ATOM 645 N N . ALA A 1 82 ? -0.192 -1.837 -14.575 1.00 94.00 82 ALA A N 1
ATOM 646 C CA . ALA A 1 82 ? -1.525 -1.243 -14.558 1.00 94.00 82 ALA A CA 1
ATOM 647 C C . ALA A 1 82 ? -2.145 -1.269 -13.153 1.00 94.00 82 ALA A C 1
ATOM 649 O O . ALA A 1 82 ? -2.737 -0.287 -12.698 1.00 94.00 82 ALA A O 1
ATOM 650 N N . ARG A 1 83 ? -1.964 -2.370 -12.414 1.00 96.94 83 ARG A N 1
ATOM 651 C CA . ARG A 1 83 ? -2.433 -2.498 -11.027 1.00 96.94 83 ARG A CA 1
ATOM 652 C C . ARG A 1 83 ? -1.714 -1.543 -10.086 1.00 96.94 83 ARG A C 1
ATOM 654 O O . ARG A 1 83 ? -2.367 -0.920 -9.249 1.00 96.94 83 ARG A O 1
ATOM 661 N N . THR A 1 84 ? -0.396 -1.418 -10.226 1.00 94.94 84 THR A N 1
ATOM 662 C CA . THR A 1 84 ? 0.408 -0.462 -9.452 1.00 94.94 84 THR A CA 1
ATOM 663 C C . THR A 1 84 ? -0.027 0.974 -9.737 1.00 94.94 84 THR A C 1
ATOM 665 O O . THR A 1 84 ? -0.320 1.718 -8.805 1.00 94.94 84 THR A O 1
ATOM 668 N N . GLU A 1 85 ? -0.150 1.348 -11.010 1.00 95.38 85 GLU A N 1
ATOM 669 C CA . GLU A 1 85 ? -0.586 2.678 -11.448 1.00 95.38 85 GLU A CA 1
ATOM 670 C C . GLU A 1 85 ? -1.985 3.016 -10.927 1.00 95.38 85 GLU A C 1
ATOM 672 O O . GLU A 1 85 ? -2.192 4.082 -10.346 1.00 95.38 85 GLU A O 1
ATOM 677 N N . THR A 1 86 ? -2.923 2.072 -11.032 1.00 97.44 86 THR A N 1
ATOM 678 C CA . THR A 1 86 ? -4.285 2.221 -10.502 1.00 97.44 86 THR A CA 1
ATOM 679 C C . THR A 1 86 ? -4.281 2.400 -8.984 1.00 97.44 86 THR A C 1
ATOM 681 O O . THR A 1 86 ? -4.991 3.254 -8.453 1.00 97.44 86 THR A O 1
ATOM 684 N N . ALA A 1 87 ? -3.482 1.615 -8.254 1.00 95.75 87 ALA A N 1
ATOM 685 C CA . ALA A 1 87 ? -3.373 1.738 -6.803 1.00 95.75 87 ALA A CA 1
ATOM 686 C C . ALA A 1 87 ? -2.788 3.099 -6.388 1.00 95.75 87 ALA A C 1
ATOM 688 O O . ALA A 1 87 ? -3.310 3.734 -5.471 1.00 95.75 87 ALA A O 1
ATOM 689 N N . CYS A 1 88 ? -1.753 3.569 -7.090 1.00 96.81 88 CYS A N 1
ATOM 690 C CA . CYS A 1 88 ? -1.163 4.889 -6.884 1.00 96.81 88 CYS A CA 1
ATOM 691 C C . CYS A 1 88 ? -2.168 6.015 -7.153 1.00 96.81 88 CYS A C 1
ATOM 693 O O . CYS A 1 88 ? -2.296 6.918 -6.327 1.00 96.81 88 CYS A O 1
ATOM 695 N N . ALA A 1 89 ? -2.915 5.949 -8.258 1.00 95.50 89 ALA A N 1
ATOM 696 C CA . ALA A 1 89 ? -3.942 6.938 -8.583 1.00 95.50 89 ALA A CA 1
ATOM 697 C C . ALA A 1 89 ? -5.011 7.022 -7.481 1.00 95.50 89 ALA A C 1
ATOM 699 O O . ALA A 1 89 ? -5.273 8.101 -6.953 1.00 95.50 89 ALA A O 1
ATOM 700 N N . ARG A 1 90 ? -5.537 5.872 -7.040 1.00 95.31 90 ARG A N 1
ATOM 701 C CA . ARG A 1 90 ? -6.524 5.803 -5.948 1.00 95.31 90 ARG A CA 1
ATOM 702 C C . ARG A 1 90 ? -5.987 6.349 -4.626 1.00 95.31 90 ARG A C 1
ATOM 704 O O . ARG A 1 90 ? -6.726 6.986 -3.880 1.00 95.31 90 ARG A O 1
ATOM 711 N N . LEU A 1 91 ? -4.714 6.103 -4.312 1.00 94.00 91 LEU A N 1
ATOM 712 C CA . LEU A 1 91 ? -4.085 6.671 -3.120 1.00 94.00 91 LEU A CA 1
ATOM 713 C C . LEU A 1 91 ? -4.023 8.201 -3.205 1.00 94.00 91 LEU A C 1
ATOM 715 O O . LEU A 1 91 ? -4.382 8.873 -2.240 1.00 94.00 91 LEU A O 1
ATOM 719 N N . HIS A 1 92 ? -3.607 8.754 -4.347 1.00 95.50 92 HIS A N 1
ATOM 720 C CA . HIS A 1 92 ? -3.577 10.203 -4.545 1.00 95.50 92 HIS A CA 1
ATOM 721 C C . HIS A 1 92 ? -4.970 10.826 -4.427 1.00 95.50 92 HIS A C 1
ATOM 723 O O . HIS A 1 92 ? -5.113 11.844 -3.759 1.00 95.50 92 HIS A O 1
ATOM 729 N N . GLU A 1 93 ? -6.003 10.198 -4.991 1.00 95.31 93 GLU A N 1
ATOM 730 C CA . GLU A 1 93 ? -7.390 10.653 -4.834 1.00 95.31 93 GLU A CA 1
ATOM 731 C C . GLU A 1 93 ? -7.821 10.703 -3.363 1.00 95.31 93 GLU A C 1
ATOM 733 O O . GLU A 1 93 ? -8.404 11.695 -2.922 1.00 95.31 93 GLU A O 1
ATOM 738 N N . LEU A 1 94 ? -7.500 9.668 -2.577 1.00 93.12 94 LEU A N 1
ATOM 739 C CA . LEU A 1 94 ? -7.804 9.644 -1.144 1.00 93.12 94 LEU A CA 1
ATOM 740 C C . LEU A 1 94 ? -7.114 10.791 -0.402 1.00 93.12 94 LEU A C 1
ATOM 742 O O . LEU A 1 94 ? -7.774 11.495 0.365 1.00 93.12 94 LEU A O 1
ATOM 746 N N . LEU A 1 95 ? -5.824 11.010 -0.668 1.00 94.75 95 LEU A N 1
ATOM 747 C CA . LEU A 1 95 ? -5.047 12.088 -0.054 1.00 94.75 95 LEU A CA 1
ATOM 748 C C . LEU A 1 95 ? -5.599 13.468 -0.423 1.00 94.75 95 LEU A C 1
ATOM 750 O O . LEU A 1 95 ? -5.819 14.291 0.464 1.00 94.75 95 LEU A O 1
ATOM 754 N N . LEU A 1 96 ? -5.883 13.702 -1.707 1.00 95.94 96 LEU A N 1
ATOM 755 C CA . LEU A 1 96 ? -6.442 14.965 -2.198 1.00 95.94 96 LEU A CA 1
ATOM 756 C C . LEU A 1 96 ? -7.840 15.232 -1.642 1.00 95.94 96 LEU A C 1
ATOM 758 O O . LEU A 1 96 ? -8.190 16.378 -1.374 1.00 95.94 96 LEU A O 1
ATOM 762 N N . SER A 1 97 ? -8.641 14.184 -1.438 1.00 96.19 97 SER A N 1
ATOM 763 C CA . SER A 1 97 ? -9.980 14.336 -0.874 1.00 96.19 97 SER A CA 1
ATOM 764 C C . SER A 1 97 ? -9.974 14.752 0.600 1.00 96.19 97 SER A C 1
ATOM 766 O O . SER A 1 97 ? -10.998 15.228 1.086 1.00 96.19 97 SER A O 1
ATOM 768 N N . GLY A 1 98 ? -8.875 14.509 1.328 1.00 94.56 98 GLY A N 1
ATOM 769 C CA . GLY A 1 98 ? -8.777 14.728 2.775 1.00 94.56 98 GLY A CA 1
ATOM 770 C C . GLY A 1 98 ? -9.755 13.892 3.613 1.00 94.56 98 GLY A C 1
ATOM 771 O O . GLY A 1 98 ? -9.874 14.105 4.818 1.00 94.56 98 GLY A O 1
ATOM 772 N N . ARG A 1 99 ? -10.480 12.950 2.997 1.00 90.75 99 ARG A N 1
ATOM 773 C CA . ARG A 1 99 ? -11.495 12.125 3.653 1.00 90.75 99 ARG A CA 1
ATOM 774 C C . ARG A 1 99 ? -10.951 10.725 3.876 1.00 90.75 99 ARG A C 1
ATOM 776 O O . ARG A 1 99 ? -10.819 9.941 2.939 1.00 90.75 99 ARG A O 1
ATOM 783 N N . THR A 1 100 ? -10.692 10.395 5.135 1.00 89.19 100 THR A N 1
ATOM 784 C CA . THR A 1 100 ? -10.343 9.029 5.530 1.00 89.19 100 THR A CA 1
ATOM 785 C C . THR A 1 100 ? -11.564 8.120 5.354 1.00 89.19 100 THR A C 1
ATOM 787 O O . THR A 1 100 ? -12.618 8.416 5.924 1.00 89.19 100 THR A O 1
ATOM 790 N N . PRO A 1 101 ? -11.462 7.020 4.586 1.00 89.00 101 PRO A N 1
ATOM 791 C CA . PRO A 1 101 ? -12.550 6.058 4.454 1.00 89.00 101 PRO A CA 1
ATOM 792 C C . PRO A 1 101 ? -12.957 5.460 5.803 1.00 89.00 101 PRO A C 1
ATOM 794 O O . PRO A 1 101 ? -12.127 5.308 6.701 1.00 89.00 101 PRO A O 1
ATOM 797 N N . VAL A 1 102 ? -14.228 5.069 5.924 1.00 88.31 102 VAL A N 1
ATOM 798 C CA . VAL A 1 102 ? -14.723 4.360 7.111 1.00 88.31 102 VAL A CA 1
ATOM 799 C C . VAL A 1 102 ? -13.955 3.050 7.260 1.00 88.31 102 VAL A C 1
ATOM 801 O O . VAL A 1 102 ? -13.895 2.241 6.332 1.00 88.31 102 VAL A O 1
ATOM 804 N N . ALA A 1 1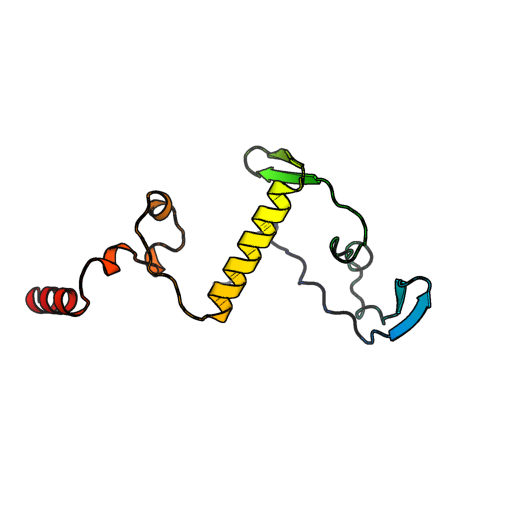03 ? -13.351 2.849 8.429 1.00 91.00 103 ALA A N 1
ATOM 805 C CA . ALA A 1 103 ? -12.599 1.639 8.703 1.00 91.00 103 ALA A CA 1
ATOM 806 C C . ALA A 1 103 ? -13.546 0.449 8.897 1.00 91.00 103 ALA A C 1
ATOM 808 O O . ALA A 1 103 ? -14.528 0.534 9.631 1.00 91.00 103 ALA A O 1
ATOM 809 N N . VAL A 1 104 ? -13.216 -0.679 8.269 1.00 90.69 104 VAL A N 1
ATOM 810 C CA . VAL A 1 104 ? -13.932 -1.950 8.424 1.00 90.69 104 VAL A CA 1
ATOM 811 C C . VAL A 1 104 ? -12.999 -2.948 9.098 1.00 90.69 104 VAL A C 1
ATOM 813 O O . VAL A 1 104 ? -11.834 -3.080 8.719 1.00 90.69 104 VAL A O 1
ATOM 816 N N . ARG A 1 105 ? -13.493 -3.645 10.127 1.00 91.62 105 ARG A N 1
ATOM 817 C CA . ARG A 1 105 ? -12.724 -4.690 10.806 1.00 91.62 105 ARG A CA 1
ATOM 818 C C . ARG A 1 105 ? -12.563 -5.894 9.875 1.00 91.62 105 ARG A C 1
ATOM 820 O O . ARG A 1 105 ? -13.539 -6.503 9.457 1.00 91.62 105 ARG A O 1
ATOM 827 N N . GLU A 1 106 ? -11.317 -6.259 9.589 1.00 92.69 106 GLU A N 1
ATOM 828 C CA . GLU A 1 106 ? -10.947 -7.392 8.733 1.00 92.69 106 GLU A CA 1
ATOM 829 C C . GLU A 1 106 ? -9.898 -8.285 9.429 1.00 92.69 106 GLU A C 1
ATOM 831 O O . GLU A 1 106 ? -9.195 -7.814 10.330 1.00 92.69 106 GLU A O 1
ATOM 836 N N . PRO A 1 107 ? -9.687 -9.547 8.994 1.00 94.75 107 PRO A N 1
ATOM 837 C CA . PRO A 1 107 ? -8.691 -10.443 9.599 1.00 94.75 107 PRO A CA 1
ATOM 838 C C . PRO A 1 107 ? -7.271 -9.854 9.669 1.00 94.75 107 PRO A C 1
ATOM 840 O O . PRO A 1 107 ? -6.553 -10.060 10.652 1.00 94.75 107 PRO A O 1
ATOM 843 N N . LYS A 1 108 ? -6.882 -9.053 8.664 1.00 93.94 108 LYS A N 1
ATOM 844 C CA . LYS A 1 108 ? -5.582 -8.358 8.603 1.00 93.94 108 LYS A CA 1
ATOM 845 C C . LYS A 1 108 ? -5.382 -7.350 9.736 1.00 93.94 108 LYS A C 1
ATOM 847 O O . LYS A 1 108 ? -4.248 -7.095 10.136 1.00 93.94 108 LYS A O 1
ATOM 852 N N . CYS A 1 109 ? -6.468 -6.795 10.277 1.00 94.06 109 CYS A N 1
ATOM 853 C CA . CYS A 1 109 ? -6.402 -5.753 11.290 1.00 94.06 109 CYS A CA 1
ATOM 854 C C . CYS A 1 109 ? -5.772 -6.256 12.598 1.00 94.06 109 CYS A C 1
ATOM 856 O O . CYS A 1 109 ? -5.169 -5.459 13.302 1.00 94.06 109 CYS A O 1
ATOM 858 N N . SER A 1 110 ? -5.836 -7.561 12.897 1.00 91.62 110 SER A N 1
ATOM 859 C CA . SER A 1 110 ? -5.169 -8.178 14.061 1.00 91.62 110 SER A CA 1
ATOM 860 C C . SER A 1 110 ? -3.637 -8.065 14.043 1.00 91.62 110 SER A C 1
ATOM 862 O O . SER A 1 110 ? -3.004 -8.145 15.090 1.00 91.62 110 SER A O 1
ATOM 864 N N . ARG A 1 111 ? -3.040 -7.869 12.860 1.00 95.19 111 ARG A N 1
ATOM 865 C CA . ARG A 1 111 ? -1.589 -7.719 12.651 1.00 95.19 111 ARG A CA 1
ATOM 866 C C . ARG A 1 111 ? -1.218 -6.335 12.111 1.00 95.19 111 ARG A C 1
ATOM 868 O O . ARG A 1 111 ? -0.086 -6.123 11.685 1.00 95.19 111 ARG A O 1
ATOM 875 N N . CYS A 1 112 ? -2.177 -5.413 12.065 1.00 94.56 112 CYS A N 1
ATOM 876 C CA . CYS A 1 112 ? -1.979 -4.083 11.509 1.00 94.56 112 CYS A CA 1
ATOM 877 C C . CYS A 1 112 ? -1.272 -3.188 12.528 1.00 94.56 112 CYS A C 1
ATOM 879 O O . CYS A 1 112 ? -1.772 -2.999 13.633 1.00 94.56 112 CYS A O 1
ATOM 881 N N . SER A 1 113 ? -0.158 -2.573 12.131 1.00 95.25 113 SER A N 1
ATOM 882 C CA . SER A 1 113 ? 0.566 -1.595 12.956 1.00 95.25 113 SER A CA 1
ATOM 883 C C . SER A 1 113 ? -0.248 -0.336 13.273 1.00 95.25 113 SER A C 1
ATOM 885 O O . SER A 1 113 ? 0.096 0.396 14.191 1.00 95.25 113 SER A O 1
ATOM 887 N N . LEU A 1 114 ? -1.328 -0.080 12.528 1.00 93.44 114 LEU A N 1
ATOM 888 C CA . LEU A 1 114 ? -2.212 1.069 12.726 1.00 93.44 114 LEU A CA 1
ATOM 889 C C . LEU A 1 114 ? -3.439 0.748 13.587 1.00 93.44 114 LEU A C 1
ATOM 891 O O . LEU A 1 114 ? -4.294 1.617 13.734 1.00 93.44 114 LEU A O 1
ATOM 895 N N . LEU A 1 115 ? -3.578 -0.470 14.125 1.00 92.81 115 LEU A N 1
ATOM 896 C CA . LEU A 1 115 ? -4.802 -0.893 14.813 1.00 92.81 115 LEU A CA 1
ATOM 897 C C . LEU A 1 115 ? -5.188 0.046 15.966 1.00 92.81 115 LEU A C 1
ATOM 899 O O . LEU A 1 115 ? -6.348 0.447 16.062 1.00 92.81 115 LEU A O 1
ATOM 903 N N . ASP A 1 116 ? -4.214 0.438 16.783 1.00 90.19 116 ASP A N 1
ATOM 904 C CA . ASP A 1 116 ? -4.448 1.268 17.969 1.00 90.19 116 ASP A CA 1
ATOM 905 C C . ASP A 1 116 ? -4.858 2.708 17.635 1.00 90.19 116 ASP A C 1
ATOM 907 O O . ASP A 1 116 ? -5.460 3.385 18.468 1.00 90.19 116 ASP A O 1
ATOM 911 N N . ILE A 1 117 ? -4.567 3.164 16.414 1.00 91.19 117 ILE A N 1
ATOM 912 C CA . ILE A 1 117 ? -4.936 4.495 15.915 1.00 91.19 117 ILE A CA 1
ATOM 913 C C . ILE A 1 117 ? -6.251 4.421 15.133 1.00 91.19 117 ILE A C 1
ATOM 915 O O . ILE A 1 117 ? -7.146 5.234 15.329 1.00 91.19 117 ILE A O 1
ATOM 919 N N . CYS A 1 118 ? -6.382 3.428 14.254 1.00 90.19 118 CYS A N 1
ATOM 920 C CA . CYS A 1 118 ? -7.540 3.244 13.387 1.00 90.19 118 CYS A CA 1
ATOM 921 C C . CYS A 1 118 ? -8.802 2.826 14.163 1.00 90.19 118 CYS A C 1
ATOM 923 O O . CYS A 1 118 ? -9.895 3.221 13.771 1.00 90.19 118 CYS A O 1
ATOM 925 N N . LYS A 1 119 ? -8.651 2.032 15.240 1.00 88.38 119 LYS A N 1
ATOM 926 C CA . LYS A 1 119 ? -9.717 1.535 16.139 1.00 88.38 119 LYS A CA 1
ATOM 927 C C . LYS A 1 119 ? -11.051 1.217 15.434 1.00 88.38 119 LYS A C 1
ATOM 929 O O . LYS A 1 119 ? -12.087 1.759 15.817 1.00 88.38 119 LYS A O 1
ATOM 934 N N . PRO A 1 120 ? -11.062 0.308 14.440 1.00 89.38 120 PRO A N 1
ATOM 935 C CA . PRO A 1 120 ? -12.261 0.010 13.652 1.00 89.38 120 PRO A CA 1
ATOM 936 C C . PRO A 1 120 ? -13.449 -0.460 14.506 1.00 89.38 120 PRO A C 1
ATOM 938 O O . PRO A 1 120 ? -14.589 -0.139 14.194 1.00 89.38 120 PRO A O 1
ATOM 941 N N . ASP A 1 121 ? -13.195 -1.155 15.619 1.00 85.75 121 ASP A N 1
ATOM 942 C CA . ASP A 1 121 ? -14.251 -1.660 16.506 1.00 85.75 121 ASP A CA 1
ATOM 943 C C . ASP A 1 121 ? -14.994 -0.528 17.244 1.00 85.75 121 ASP A C 1
ATOM 945 O O . ASP A 1 121 ? -16.167 -0.675 17.585 1.00 85.75 121 ASP A O 1
ATOM 949 N N . ALA A 1 122 ? -14.357 0.635 17.434 1.00 81.81 122 ALA A N 1
ATOM 950 C CA . ALA A 1 122 ? -14.980 1.797 18.070 1.00 81.81 122 ALA A CA 1
ATOM 951 C C . ALA A 1 122 ? -16.047 2.463 17.184 1.00 81.81 122 ALA A C 1
ATOM 953 O O . ALA A 1 122 ? -16.898 3.185 17.694 1.00 81.81 122 ALA A O 1
ATOM 954 N N . LEU A 1 123 ? -16.036 2.198 15.873 1.00 77.44 123 LEU A N 1
ATOM 955 C CA . LEU A 1 123 ? -17.022 2.725 14.923 1.00 77.44 123 LEU A CA 1
ATOM 956 C C . LEU A 1 123 ? -18.350 1.947 14.945 1.00 77.44 123 LEU A C 1
ATOM 958 O O . LEU A 1 123 ? -19.290 2.326 14.253 1.00 77.44 123 LEU A O 1
ATOM 962 N N . THR A 1 124 ? -18.447 0.865 15.727 1.00 75.81 124 THR A N 1
ATOM 963 C CA . THR A 1 124 ? -19.659 0.028 15.825 1.00 75.81 124 THR A CA 1
ATOM 964 C C . THR A 1 124 ? -20.726 0.586 16.770 1.00 75.81 124 THR A C 1
ATOM 966 O O . THR A 1 124 ? -21.863 0.117 16.754 1.00 75.81 124 THR A O 1
ATOM 969 N N . ARG A 1 125 ? -20.384 1.581 17.599 1.00 75.25 125 ARG A N 1
ATOM 970 C CA . ARG A 1 125 ? -21.278 2.198 18.592 1.00 75.25 125 ARG A CA 1
ATOM 971 C C . ARG A 1 125 ? -21.201 3.719 18.493 1.00 75.25 125 ARG A C 1
ATOM 973 O O . ARG A 1 125 ? -20.181 4.266 18.079 1.00 75.25 125 ARG A O 1
ATOM 980 N N . SER A 1 126 ? -22.274 4.418 18.869 1.00 81.00 126 SER A N 1
ATOM 981 C CA . SER A 1 126 ? -22.258 5.882 18.866 1.00 81.00 126 SER A CA 1
ATOM 982 C C . SER A 1 126 ? -21.380 6.422 20.001 1.00 81.00 126 SER A C 1
ATOM 984 O O . SER A 1 126 ? -21.293 5.832 21.081 1.00 81.00 126 SER A O 1
ATOM 986 N N . ALA A 1 127 ? -20.754 7.582 19.780 1.00 80.94 127 ALA A N 1
ATOM 987 C CA . ALA A 1 127 ? -19.964 8.249 20.816 1.00 80.94 127 ALA A CA 1
ATOM 988 C C . ALA A 1 127 ? -20.807 8.581 22.060 1.00 80.94 127 ALA A C 1
ATOM 990 O O . ALA A 1 127 ? -20.295 8.542 23.175 1.00 80.94 127 ALA A O 1
ATOM 991 N N . ARG A 1 128 ? -22.104 8.866 21.873 1.00 85.44 128 ARG A N 1
ATOM 992 C CA . ARG A 1 128 ? -23.046 9.122 22.967 1.00 85.44 128 ARG A CA 1
ATOM 993 C C . ARG A 1 128 ? -23.230 7.884 23.840 1.00 85.44 128 ARG A C 1
ATOM 995 O O . ARG A 1 128 ? -23.022 7.977 25.042 1.00 85.44 128 ARG A O 1
ATOM 1002 N N . ASP A 1 129 ? -23.538 6.736 23.239 1.00 84.94 129 ASP A N 1
ATOM 1003 C CA . ASP A 1 129 ? -23.771 5.498 23.996 1.00 84.94 129 ASP A CA 1
ATOM 1004 C C . ASP A 1 129 ? -22.523 5.068 24.772 1.00 84.94 129 ASP A C 1
ATOM 1006 O O . ASP A 1 129 ? -22.623 4.585 25.898 1.00 84.94 129 ASP A O 1
ATOM 1010 N N . TYR A 1 130 ? -21.341 5.267 24.179 1.00 82.75 130 TYR A N 1
ATOM 1011 C CA . TYR A 1 130 ? -20.067 5.020 24.851 1.00 82.75 130 TYR A CA 1
ATOM 1012 C C . TYR A 1 130 ? -19.875 5.935 26.070 1.00 82.75 130 TYR A C 1
ATOM 1014 O O . TYR A 1 130 ? -19.532 5.459 27.152 1.00 82.75 130 TYR A O 1
ATOM 1022 N N . LEU A 1 131 ? -20.109 7.243 25.916 1.00 86.56 131 LEU A N 1
ATOM 1023 C CA . LEU A 1 131 ? -19.963 8.205 27.011 1.00 86.56 131 LEU A CA 1
ATOM 1024 C C . LEU A 1 131 ? -20.963 7.937 28.140 1.00 86.56 131 LEU A C 1
ATOM 1026 O O . LEU A 1 131 ? -20.572 7.951 29.304 1.00 86.56 131 LEU A O 1
ATOM 1030 N N . ASP A 1 132 ? -22.219 7.636 27.812 1.00 90.25 132 ASP A N 1
ATOM 1031 C CA . ASP A 1 132 ? -23.255 7.352 28.806 1.00 90.25 132 ASP A CA 1
ATOM 1032 C C . ASP A 1 132 ? -22.964 6.083 29.621 1.00 90.25 132 ASP A C 1
ATOM 1034 O O . ASP A 1 132 ? -23.356 5.999 30.785 1.00 90.25 132 ASP A O 1
ATOM 1038 N N . GLU A 1 133 ? -22.307 5.084 29.029 1.00 85.38 133 GLU A N 1
ATOM 1039 C CA . GLU A 1 133 ? -21.865 3.868 29.720 1.00 85.38 133 GLU A CA 1
ATOM 1040 C C . GLU A 1 133 ? -20.697 4.166 30.668 1.00 85.38 133 GLU A C 1
ATOM 1042 O O . GLU A 1 133 ? -20.765 3.851 31.856 1.00 85.38 133 GLU A O 1
ATOM 1047 N N . VAL A 1 134 ? -19.651 4.836 30.172 1.00 87.81 134 VAL A N 1
ATOM 1048 C CA . VAL A 1 134 ? -18.457 5.169 30.968 1.00 87.81 134 VAL A CA 1
ATOM 1049 C C . VAL A 1 134 ? -18.798 6.094 32.138 1.00 87.81 134 VAL A C 1
ATOM 1051 O O . VAL A 1 134 ? -18.235 5.947 33.221 1.00 87.81 134 VAL A O 1
ATOM 1054 N N . MET A 1 135 ? -19.728 7.032 31.943 1.00 88.12 135 MET A N 1
ATOM 1055 C CA . MET A 1 135 ? -20.172 7.953 32.993 1.00 88.12 135 MET A CA 1
ATOM 1056 C C . MET A 1 135 ? -21.084 7.282 34.027 1.00 88.12 135 MET A C 1
ATOM 1058 O O . MET A 1 135 ? -21.106 7.730 35.167 1.00 88.12 135 MET A O 1
ATOM 1062 N N . ARG A 1 136 ? -21.808 6.214 33.659 1.00 83.56 136 ARG A N 1
ATOM 1063 C CA . ARG A 1 136 ? -22.616 5.401 34.591 1.00 83.56 136 ARG A CA 1
ATOM 1064 C C . ARG A 1 136 ? -21.803 4.368 35.370 1.00 83.56 136 ARG A C 1
ATOM 1066 O O . ARG A 1 136 ? -22.254 3.916 36.415 1.00 83.56 136 ARG A O 1
ATOM 1073 N N . ALA A 1 137 ? -20.645 3.971 34.851 1.00 71.94 137 ALA A N 1
ATOM 1074 C CA . ALA A 1 137 ? -19.734 3.024 35.493 1.00 71.94 137 ALA A CA 1
ATOM 1075 C C . ALA A 1 137 ? -18.765 3.679 36.504 1.00 71.94 137 ALA A C 1
ATOM 1077 O O . ALA A 1 137 ? -17.895 2.991 37.041 1.00 71.94 137 ALA A O 1
ATOM 1078 N N . ARG A 1 138 ? -18.890 4.992 36.739 1.00 53.12 138 ARG A N 1
ATOM 1079 C CA . ARG A 1 138 ? -18.182 5.760 37.775 1.00 53.12 138 ARG A CA 1
ATOM 1080 C C . ARG A 1 138 ? -19.099 6.055 38.950 1.00 53.12 138 ARG A C 1
ATOM 1082 O O . ARG A 1 138 ? -18.557 6.105 40.073 1.00 53.12 138 ARG A O 1
#

Radius of gyration: 24.37 Å; chains: 1; bounding box: 57×42×70 Å

Secondary structure (DSSP, 8-state):
---PPPTT--PPPPPPPPEEEEEEEEETTEEEEEEEPPS--TTTTS----TTTS-----EEEEEETTTTEEEEEE--HHHHHHHHHHHHHHHHHHHHT-PPPP---GGGGG-TTHHHH-GGGGGS-HHHHHHHHHH--